Protein AF-A0A965N6W8-F1 (afdb_monomer)

pLDDT: mean 79.01, std 17.18, range [39.09, 94.44]

Radius of gyration: 19.44 Å; Cα contacts (8 Å, |Δi|>4): 168; chains: 1; bounding box: 30×38×73 Å

Solvent-accessible surface area (backbone atoms only — not comparable to full-atom values): 6098 Å² total; per-residue (Å²): 141,76,94,70,72,42,75,52,69,32,29,27,39,71,94,37,75,43,73,44,95,82,74,38,36,39,34,33,33,37,28,69,92,82,53,77,41,48,35,39,37,65,53,87,77,55,91,76,60,47,66,74,30,42,35,36,34,32,24,45,77,44,97,86,65,43,30,44,28,75,43,75,46,56,56,68,94,88,75,93,70,70,81,86,74,83,77,87,80,91,78,91,72,88,77,90,131

Secondary structure (DSSP, 8-state):
-----EEEEEEEPTT--EE-TTSSEEEEEEE-SS-EEEEEEES---TT--TTSEEEEEEEE-TTS-EEEEEEEEE-SS----GGGS-----------

Structure (mmCIF, N/CA/C/O backbone):
data_AF-A0A965N6W8-F1
#
_entry.id   AF-A0A965N6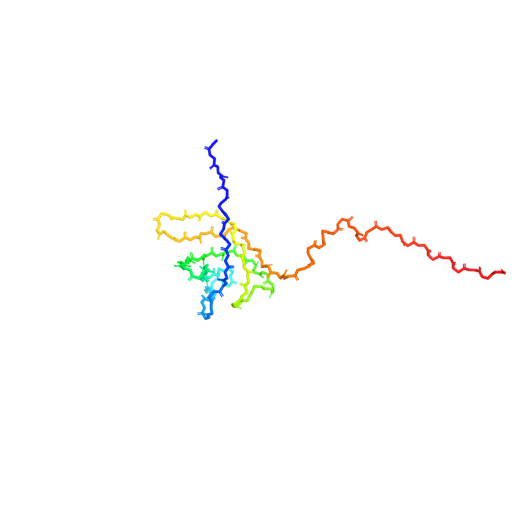W8-F1
#
loop_
_atom_site.group_PDB
_atom_site.id
_atom_site.type_symbol
_atom_site.label_atom_id
_atom_site.label_alt_id
_atom_site.label_comp_id
_atom_site.label_asym_id
_atom_site.label_entity_id
_atom_site.labe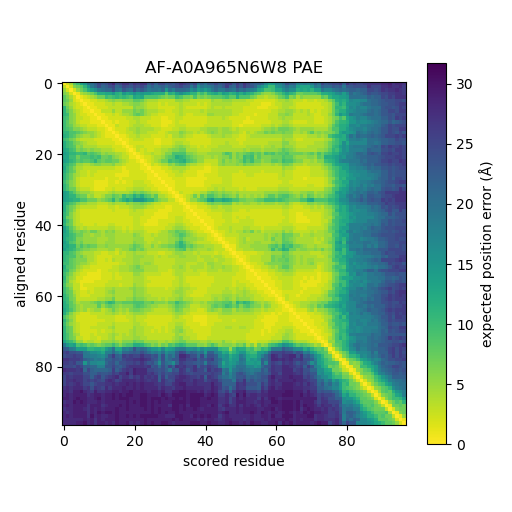l_seq_id
_atom_site.pdbx_PDB_ins_code
_atom_site.Cartn_x
_atom_site.Cartn_y
_atom_site.Cartn_z
_atom_site.occupancy
_atom_site.B_iso_or_equiv
_atom_site.auth_seq_id
_atom_site.auth_comp_id
_atom_site.auth_asym_id
_atom_site.auth_atom_id
_atom_site.pdbx_PDB_model_num
ATOM 1 N N . PRO A 1 1 ? 9.137 -21.569 -13.430 1.00 39.09 1 PRO A N 1
ATOM 2 C CA . PRO A 1 1 ? 9.718 -20.211 -13.580 1.00 39.09 1 PRO A CA 1
ATOM 3 C C . PRO A 1 1 ? 8.651 -19.194 -14.024 1.00 39.09 1 PRO A C 1
ATOM 5 O O . PRO A 1 1 ? 8.114 -19.338 -15.106 1.00 39.09 1 PRO A O 1
ATOM 8 N N . GLY A 1 2 ? 8.232 -18.188 -13.266 1.00 48.75 2 GLY A N 1
ATOM 9 C CA . GLY A 1 2 ? 8.512 -17.789 -11.897 1.00 48.75 2 GLY A CA 1
ATOM 10 C C . GLY A 1 2 ? 7.417 -16.790 -11.525 1.00 48.75 2 GLY A C 1
ATOM 11 O O . GLY A 1 2 ? 7.501 -15.628 -11.897 1.00 48.75 2 GLY A O 1
ATOM 12 N N . ASP A 1 3 ? 6.380 -17.252 -10.829 1.00 58.66 3 ASP A N 1
ATOM 13 C CA . ASP A 1 3 ? 5.375 -16.376 -10.220 1.00 58.66 3 ASP A CA 1
ATOM 14 C C . ASP A 1 3 ? 5.966 -15.849 -8.910 1.00 58.66 3 ASP A C 1
ATOM 16 O O . ASP A 1 3 ? 5.643 -16.292 -7.812 1.00 58.66 3 ASP A O 1
ATOM 20 N N . ARG A 1 4 ? 7.006 -15.022 -9.029 1.00 69.69 4 ARG A N 1
ATOM 21 C CA . ARG A 1 4 ? 7.694 -14.489 -7.861 1.00 69.69 4 ARG A CA 1
ATOM 22 C C . ARG A 1 4 ? 6.977 -13.206 -7.483 1.00 69.69 4 ARG A C 1
ATOM 24 O O . ARG A 1 4 ? 7.072 -12.219 -8.207 1.00 69.69 4 ARG A O 1
ATOM 31 N N . ALA A 1 5 ? 6.235 -13.249 -6.379 1.00 79.25 5 ALA A N 1
ATOM 32 C CA . ALA A 1 5 ? 5.631 -12.060 -5.800 1.00 79.25 5 ALA A CA 1
ATOM 33 C C . ALA A 1 5 ? 6.712 -10.983 -5.623 1.00 79.25 5 ALA A C 1
ATOM 35 O O . ALA A 1 5 ? 7.783 -11.230 -5.057 1.00 79.25 5 ALA A O 1
ATOM 36 N N . VAL A 1 6 ? 6.444 -9.805 -6.171 1.00 89.38 6 VAL A N 1
ATOM 37 C CA . VAL A 1 6 ? 7.288 -8.626 -6.022 1.00 89.38 6 VAL A CA 1
ATOM 38 C C . VAL A 1 6 ? 6.949 -7.991 -4.683 1.00 89.38 6 VAL A C 1
ATOM 40 O O . VAL A 1 6 ? 5.788 -7.936 -4.288 1.00 89.38 6 VAL A O 1
ATOM 43 N N . ARG A 1 7 ? 7.969 -7.515 -3.974 1.00 90.06 7 ARG A N 1
ATOM 44 C CA . ARG A 1 7 ? 7.803 -6.771 -2.726 1.00 90.06 7 ARG A CA 1
ATOM 45 C C . ARG A 1 7 ? 8.150 -5.315 -2.979 1.00 90.06 7 ARG A C 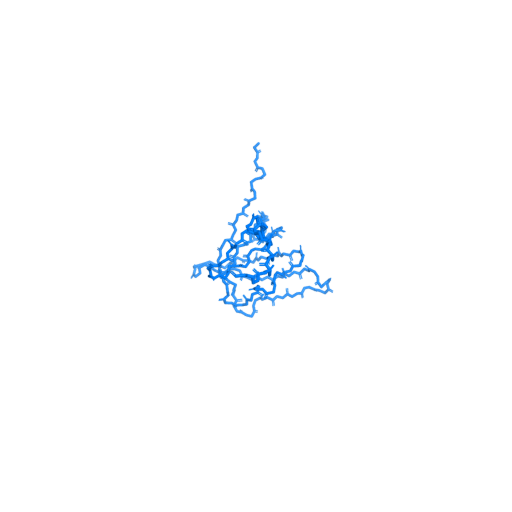1
ATOM 47 O O . ARG A 1 7 ? 9.269 -5.022 -3.392 1.00 90.06 7 ARG A O 1
ATOM 54 N N . LEU A 1 8 ? 7.201 -4.428 -2.724 1.00 90.19 8 LEU A N 1
ATOM 55 C CA . LEU A 1 8 ? 7.363 -2.985 -2.779 1.00 90.19 8 LEU A CA 1
ATOM 56 C C . LEU A 1 8 ? 7.409 -2.454 -1.345 1.00 90.19 8 LEU A C 1
ATOM 58 O O . LEU A 1 8 ? 6.408 -2.484 -0.634 1.00 90.19 8 LEU A O 1
ATOM 62 N N . GLY A 1 9 ? 8.584 -2.011 -0.910 1.00 90.00 9 GLY A N 1
ATOM 63 C CA . GLY A 1 9 ? 8.768 -1.349 0.379 1.00 90.00 9 GLY A CA 1
ATOM 64 C C . GLY A 1 9 ? 8.918 0.156 0.199 1.00 90.00 9 GLY A C 1
ATOM 65 O O . GLY A 1 9 ? 9.517 0.589 -0.779 1.00 90.00 9 GLY A O 1
ATOM 66 N N . GLY A 1 10 ? 8.397 0.930 1.147 1.00 90.75 10 GLY A N 1
ATOM 67 C CA . GLY A 1 10 ? 8.577 2.379 1.186 1.00 90.75 10 GLY A CA 1
ATOM 68 C C . GLY A 1 10 ? 7.745 3.023 2.287 1.00 90.75 10 GLY A C 1
ATOM 69 O O . GLY A 1 10 ? 7.330 2.360 3.241 1.00 90.75 10 GLY A O 1
ATOM 70 N N . MET A 1 11 ? 7.492 4.317 2.150 1.00 90.88 11 MET A N 1
ATOM 71 C CA . MET A 1 11 ? 6.663 5.103 3.053 1.00 90.88 11 MET A CA 1
ATOM 72 C C . MET A 1 11 ? 5.337 5.450 2.385 1.00 90.88 11 MET A C 1
ATOM 74 O O . MET A 1 11 ? 5.293 5.763 1.199 1.00 90.88 11 MET A O 1
ATOM 78 N N . VAL A 1 12 ? 4.238 5.401 3.133 1.00 91.94 12 VAL A N 1
ATOM 79 C CA . VAL A 1 12 ? 2.940 5.840 2.611 1.00 91.94 1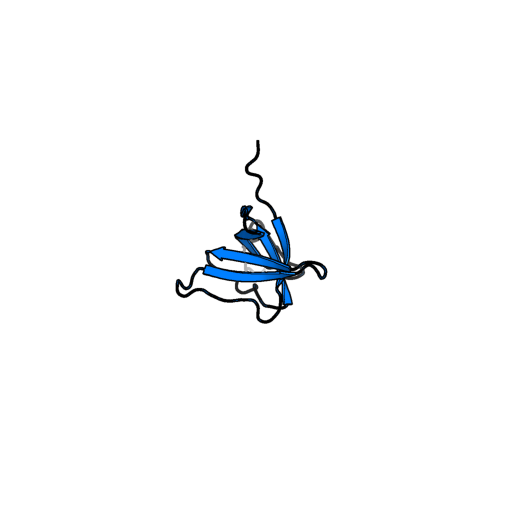2 VAL A CA 1
ATOM 80 C C . VAL A 1 12 ? 2.922 7.361 2.534 1.00 91.94 12 VAL A C 1
ATOM 82 O O . VAL A 1 12 ? 3.050 8.036 3.560 1.00 91.94 12 VAL A O 1
ATOM 85 N N . LYS A 1 13 ? 2.713 7.902 1.335 1.00 93.25 13 LYS A N 1
ATOM 86 C CA . LYS A 1 13 ? 2.613 9.346 1.126 1.00 93.25 13 LYS A CA 1
ATOM 87 C C . LYS A 1 13 ? 1.411 9.929 1.870 1.00 93.25 13 LYS A C 1
ATOM 89 O O . LYS A 1 13 ? 0.331 9.333 1.920 1.00 93.25 13 LYS A O 1
ATOM 94 N N . GLU A 1 14 ? 1.583 11.122 2.432 1.00 90.56 14 GLU A N 1
ATOM 95 C CA . GLU A 1 14 ? 0.480 11.841 3.069 1.00 90.56 14 GLU A CA 1
ATOM 96 C C . GLU A 1 14 ? -0.632 12.199 2.073 1.00 90.56 14 GLU A C 1
ATOM 98 O O . GLU A 1 14 ? -0.395 12.441 0.888 1.00 90.56 14 GLU A O 1
ATOM 103 N N . LYS A 1 15 ? -1.871 12.196 2.555 1.00 90.81 15 LYS A N 1
ATOM 104 C CA . LYS A 1 15 ? -3.123 12.448 1.832 1.00 90.81 15 LYS A CA 1
ATOM 105 C C . LYS A 1 15 ? -3.314 11.592 0.582 1.00 90.81 15 LYS A C 1
ATOM 107 O O . LYS A 1 15 ? -4.040 11.978 -0.331 1.00 90.81 15 LYS A O 1
ATOM 112 N N . SER A 1 16 ? -2.658 10.433 0.530 1.00 91.94 16 SER A N 1
ATOM 113 C CA . SER A 1 16 ? -2.684 9.553 -0.643 1.00 91.94 16 SER A CA 1
ATOM 114 C C . SER A 1 16 ? -3.597 8.343 -0.478 1.00 91.94 16 SER A C 1
ATOM 116 O O . SER A 1 16 ? -3.982 7.750 -1.484 1.00 91.94 16 SER A O 1
ATOM 118 N N . ILE A 1 17 ? -3.963 7.988 0.759 1.00 91.94 17 ILE A N 1
ATOM 119 C CA . ILE A 1 17 ? -4.864 6.868 1.053 1.00 91.94 17 ILE A CA 1
ATOM 120 C C . ILE A 1 17 ? -6.292 7.243 0.643 1.00 91.94 17 ILE A C 1
ATOM 122 O O . ILE A 1 17 ? -6.860 8.216 1.134 1.00 91.94 17 ILE A O 1
ATOM 126 N N . ARG A 1 18 ? -6.883 6.448 -0.247 1.00 91.88 18 ARG A N 1
ATOM 127 C CA . ARG A 1 18 ? -8.268 6.555 -0.708 1.00 91.88 18 ARG A CA 1
ATOM 128 C C . ARG A 1 18 ? -8.914 5.181 -0.691 1.00 91.88 18 ARG A C 1
ATOM 130 O O . ARG A 1 18 ? -8.383 4.245 -1.277 1.00 91.88 18 ARG A O 1
ATOM 137 N N . GLN A 1 19 ? -10.057 5.068 -0.035 1.00 90.62 19 GLN A N 1
ATOM 138 C CA . GLN A 1 19 ? -10.869 3.856 -0.062 1.00 90.62 19 GLN A CA 1
ATOM 139 C C . GLN A 1 19 ? -11.893 3.972 -1.190 1.00 90.62 19 GLN A C 1
ATOM 141 O O . GLN A 1 19 ? -12.474 5.039 -1.391 1.00 90.62 19 GLN A O 1
ATOM 146 N N . ASP A 1 20 ? -12.071 2.895 -1.944 1.00 91.62 20 ASP A N 1
ATOM 147 C CA . ASP A 1 20 ? -13.077 2.817 -2.998 1.00 91.62 20 ASP A CA 1
ATOM 148 C C . ASP A 1 20 ? -14.482 2.604 -2.404 1.00 91.62 20 ASP A C 1
ATOM 150 O O . ASP A 1 20 ? -14.630 2.239 -1.234 1.00 91.62 20 ASP A O 1
ATOM 154 N N . ALA A 1 21 ? -15.527 2.794 -3.213 1.00 89.81 21 ALA A N 1
ATOM 155 C CA . ALA A 1 21 ? -16.920 2.672 -2.776 1.00 89.81 21 ALA A CA 1
ATOM 156 C C . ALA A 1 21 ? -17.289 1.245 -2.321 1.00 89.81 21 ALA A C 1
ATOM 158 O O . ALA A 1 21 ? -18.247 1.068 -1.572 1.00 89.81 21 ALA A O 1
ATOM 159 N N . ASP A 1 22 ? -16.510 0.243 -2.739 1.00 87.06 22 ASP A N 1
ATOM 160 C CA . ASP A 1 22 ? -16.645 -1.163 -2.330 1.00 87.06 22 ASP A CA 1
ATOM 161 C C . ASP A 1 22 ? -16.251 -1.403 -0.854 1.00 87.06 22 ASP A C 1
ATOM 163 O O . ASP A 1 22 ? -16.500 -2.471 -0.302 1.00 87.06 22 ASP A O 1
ATOM 167 N N . GLY A 1 23 ? -15.594 -0.438 -0.196 1.00 83.94 23 GLY A N 1
ATOM 168 C CA . GLY A 1 23 ? -15.218 -0.504 1.224 1.00 83.94 23 GLY A CA 1
ATOM 169 C C . GLY A 1 23 ? -14.061 -1.455 1.565 1.00 83.94 23 GLY A C 1
ATOM 170 O O . GLY A 1 23 ? -13.535 -1.400 2.674 1.00 83.94 23 GLY A O 1
ATOM 171 N N . VAL A 1 24 ? -13.625 -2.298 0.624 1.00 87.06 24 VAL A N 1
ATOM 172 C CA . VAL A 1 24 ? -12.493 -3.235 0.793 1.00 87.06 24 VAL A CA 1
ATOM 173 C C . VAL A 1 24 ? -11.305 -2.935 -0.118 1.00 87.06 24 VAL A C 1
ATOM 175 O O . VAL A 1 24 ? -10.240 -3.525 0.044 1.00 87.06 24 VAL A O 1
ATOM 178 N N . THR A 1 25 ? -11.467 -2.042 -1.093 1.00 91.19 25 THR A N 1
ATOM 179 C CA . THR A 1 25 ? -10.384 -1.656 -2.004 1.00 91.19 25 THR A CA 1
ATOM 180 C C . THR A 1 25 ? -9.781 -0.338 -1.537 1.00 91.19 25 THR A C 1
ATOM 182 O O . THR A 1 25 ? -10.500 0.629 -1.292 1.00 91.19 25 THR A O 1
ATOM 185 N N . VAL A 1 26 ? -8.459 -0.299 -1.393 1.00 92.44 26 VAL A N 1
ATOM 186 C CA . VAL A 1 26 ? -7.704 0.861 -0.920 1.00 92.44 26 VAL A CA 1
ATOM 187 C C . VAL A 1 26 ? -6.607 1.194 -1.921 1.00 92.44 26 VAL A C 1
ATOM 189 O O . VAL A 1 26 ? -5.792 0.350 -2.295 1.00 92.44 26 VAL A O 1
ATOM 192 N N . HIS A 1 27 ? -6.567 2.453 -2.324 1.00 93.62 27 HIS A N 1
ATOM 193 C CA . HIS A 1 27 ? -5.561 3.032 -3.196 1.00 93.62 27 HIS A CA 1
ATOM 194 C C . HIS A 1 27 ? -4.671 3.955 -2.376 1.00 93.62 27 HIS A C 1
ATOM 196 O O . HIS A 1 27 ? -5.163 4.796 -1.631 1.00 93.62 27 HIS A O 1
ATOM 202 N N . PHE A 1 28 ? -3.362 3.820 -2.510 1.00 94.44 28 PHE A N 1
ATOM 203 C CA . PHE A 1 28 ? -2.401 4.679 -1.829 1.00 94.44 28 PHE A CA 1
ATOM 204 C C . PHE A 1 28 ? -1.127 4.798 -2.654 1.00 94.44 28 PHE A C 1
ATOM 206 O O . PHE A 1 28 ? -0.918 4.057 -3.610 1.00 94.44 28 PHE A O 1
ATOM 213 N N . ILE A 1 29 ? -0.282 5.763 -2.311 1.00 94.44 29 ILE A N 1
ATOM 214 C CA . ILE A 1 29 ? 1.001 5.968 -2.981 1.00 94.44 29 ILE A CA 1
ATOM 215 C C . ILE A 1 29 ? 2.098 5.601 -1.993 1.00 94.44 29 ILE A C 1
ATOM 217 O O . ILE A 1 29 ? 2.086 6.062 -0.850 1.00 94.44 29 ILE A O 1
ATOM 221 N N . VAL A 1 30 ? 3.020 4.754 -2.442 1.00 93.38 30 VAL A N 1
ATOM 222 C CA . VAL A 1 30 ? 4.238 4.419 -1.708 1.00 93.38 30 VAL A CA 1
ATOM 223 C C . VAL A 1 30 ? 5.388 5.201 -2.317 1.00 93.38 30 VAL A C 1
ATOM 225 O O . VAL A 1 30 ? 5.624 5.123 -3.521 1.00 93.38 30 VAL A O 1
ATOM 228 N N . GLU A 1 31 ? 6.097 5.952 -1.486 1.00 91.75 31 GLU A N 1
ATOM 229 C CA . GLU A 1 31 ? 7.277 6.719 -1.863 1.00 91.75 31 GLU A CA 1
ATOM 230 C C . GLU A 1 31 ? 8.540 6.191 -1.167 1.00 91.75 31 GLU A C 1
ATOM 232 O O . GLU A 1 31 ? 8.517 5.819 0.004 1.00 91.75 31 GLU A O 1
ATOM 237 N N . ASP A 1 32 ? 9.658 6.169 -1.893 1.00 86.00 32 ASP A N 1
ATOM 238 C CA . ASP A 1 32 ? 11.003 5.845 -1.371 1.00 86.00 32 ASP A CA 1
ATOM 239 C C . ASP A 1 32 ? 11.903 7.103 -1.344 1.00 86.00 32 ASP A C 1
ATOM 241 O O . ASP A 1 32 ? 13.125 7.051 -1.454 1.00 86.00 32 ASP A O 1
ATOM 245 N N . GLY A 1 33 ? 11.292 8.294 -1.316 1.00 80.38 33 GLY A N 1
ATOM 246 C CA . GLY A 1 33 ? 11.974 9.594 -1.381 1.00 80.38 33 GLY A CA 1
ATOM 247 C C . GLY A 1 33 ? 12.525 9.988 -2.762 1.00 80.38 33 GLY A C 1
ATOM 248 O O . GLY A 1 33 ? 12.808 11.161 -2.989 1.00 80.38 33 GLY A O 1
ATOM 249 N N . LYS A 1 34 ? 12.662 9.045 -3.705 1.00 81.50 34 LYS A N 1
ATOM 250 C CA . LYS A 1 34 ? 13.074 9.312 -5.103 1.00 81.50 34 LYS A CA 1
ATOM 251 C C . LYS A 1 34 ? 12.012 8.983 -6.146 1.00 81.50 34 LYS A C 1
ATOM 253 O O . LYS A 1 34 ? 12.042 9.538 -7.240 1.00 81.50 34 LYS A O 1
ATOM 258 N N . ALA A 1 35 ? 11.119 8.053 -5.831 1.00 87.75 35 ALA A N 1
ATOM 259 C CA . ALA A 1 35 ? 10.086 7.571 -6.733 1.00 87.75 35 ALA A CA 1
ATOM 260 C C . ALA A 1 35 ? 8.780 7.379 -5.968 1.00 87.75 35 ALA A C 1
ATOM 262 O O . ALA A 1 35 ? 8.795 7.041 -4.783 1.00 87.75 35 ALA A O 1
ATOM 263 N N . GLU A 1 36 ? 7.673 7.571 -6.677 1.00 92.19 36 GLU A N 1
ATOM 264 C CA . GLU A 1 36 ? 6.314 7.407 -6.176 1.00 92.19 36 GLU A CA 1
ATOM 265 C C . GLU A 1 36 ? 5.631 6.309 -6.986 1.00 92.19 36 GLU A C 1
ATOM 267 O O . GLU A 1 36 ? 5.572 6.378 -8.215 1.00 92.19 36 GLU A O 1
ATOM 272 N N . VAL A 1 37 ? 5.123 5.287 -6.303 1.00 92.56 37 VAL A N 1
ATOM 273 C CA . VAL A 1 37 ? 4.471 4.142 -6.937 1.00 92.56 37 VAL A CA 1
ATOM 274 C C . VAL A 1 37 ? 3.019 4.070 -6.469 1.00 92.56 37 VAL A C 1
ATOM 276 O O . VAL A 1 37 ? 2.774 3.948 -5.264 1.00 92.56 37 VAL A O 1
ATOM 279 N N . PRO A 1 38 ? 2.038 4.133 -7.387 1.00 94.00 38 PRO A N 1
ATOM 280 C CA . PRO A 1 38 ? 0.644 3.927 -7.035 1.00 94.00 38 PRO A CA 1
ATOM 281 C C . PRO A 1 38 ? 0.405 2.447 -6.721 1.00 94.00 38 PRO A C 1
ATOM 283 O O . PRO A 1 38 ? 0.698 1.560 -7.528 1.00 94.00 38 PRO A O 1
ATOM 286 N N . VAL A 1 39 ? -0.152 2.190 -5.543 1.00 94.19 39 VAL A N 1
ATOM 287 C CA . VAL A 1 39 ? -0.474 0.860 -5.033 1.00 94.19 39 VAL A CA 1
ATOM 288 C C . VAL A 1 39 ? -1.979 0.728 -4.861 1.00 94.19 39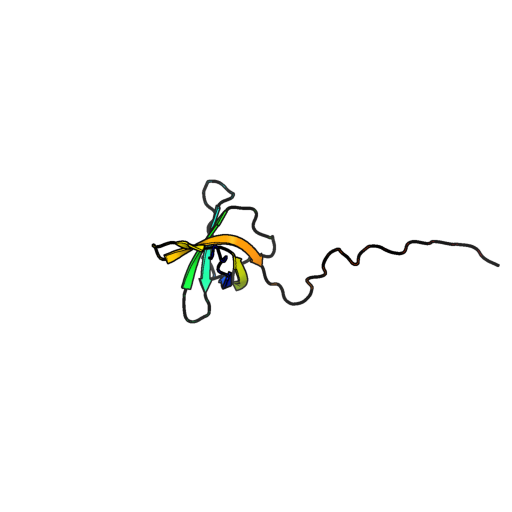 VAL A C 1
ATOM 290 O O . VAL A 1 39 ? -2.645 1.619 -4.337 1.00 94.19 39 VAL A O 1
ATOM 293 N N . THR A 1 40 ? -2.519 -0.404 -5.297 1.00 94.19 40 THR A N 1
ATOM 294 C CA . THR A 1 40 ? -3.894 -0.817 -5.013 1.00 94.19 40 THR A CA 1
ATOM 295 C C . THR A 1 40 ? -3.865 -2.103 -4.214 1.00 94.19 40 THR A C 1
ATOM 297 O O . THR A 1 40 ? -3.233 -3.073 -4.624 1.00 94.19 40 THR A O 1
ATOM 300 N N . PHE A 1 41 ? -4.559 -2.108 -3.085 1.00 93.25 41 PHE A N 1
ATOM 301 C CA . PHE A 1 41 ? -4.726 -3.262 -2.218 1.00 93.25 41 PHE A CA 1
ATOM 302 C C . PHE A 1 41 ? -6.214 -3.557 -2.066 1.00 93.25 41 PHE A C 1
ATOM 304 O O . PHE A 1 41 ? -7.006 -2.640 -1.850 1.00 93.25 41 PHE A O 1
ATOM 311 N N . LYS A 1 42 ? -6.598 -4.828 -2.167 1.00 91.94 42 LYS A N 1
ATOM 312 C CA . LYS A 1 42 ? -7.971 -5.266 -1.915 1.00 91.94 42 LYS A CA 1
ATOM 313 C C . LYS A 1 42 ? -7.983 -6.204 -0.719 1.00 91.94 42 LYS A C 1
ATOM 315 O O . LYS A 1 42 ? -7.500 -7.326 -0.813 1.00 91.94 42 LYS A O 1
ATOM 320 N N . GLY A 1 43 ? -8.564 -5.758 0.385 1.00 87.50 43 GLY A N 1
ATOM 321 C CA . GLY A 1 43 ? -8.667 -6.542 1.603 1.00 87.50 43 GLY A CA 1
ATOM 322 C C . GLY A 1 43 ? -8.749 -5.680 2.852 1.00 87.50 43 GLY A C 1
ATOM 323 O O . GLY A 1 43 ? -8.976 -4.472 2.809 1.00 87.50 43 GLY A O 1
ATOM 324 N N . ILE A 1 44 ? -8.548 -6.331 3.991 1.00 84.38 44 ILE A N 1
ATOM 325 C CA . ILE A 1 44 ? -8.541 -5.670 5.292 1.00 84.38 44 ILE A CA 1
ATOM 326 C C . ILE A 1 44 ? -7.151 -5.076 5.504 1.00 84.38 44 ILE A C 1
ATOM 328 O O . ILE A 1 44 ? -6.169 -5.808 5.628 1.00 84.38 44 ILE A O 1
ATOM 332 N N . VAL A 1 45 ? -7.062 -3.748 5.525 1.00 84.00 45 VAL A N 1
ATOM 333 C CA . VAL A 1 45 ? -5.820 -3.065 5.897 1.00 84.00 45 VAL A CA 1
ATOM 334 C C . VAL A 1 45 ? -5.592 -3.201 7.407 1.00 84.00 45 VAL A C 1
ATOM 336 O O . VAL A 1 45 ? -6.548 -3.098 8.179 1.00 84.00 45 VAL A O 1
ATOM 339 N N . PRO A 1 46 ? -4.354 -3.446 7.862 1.00 81.06 46 PRO A N 1
ATOM 340 C CA . PRO A 1 46 ? -4.057 -3.472 9.287 1.00 81.06 46 PRO A CA 1
ATOM 341 C C . PRO A 1 46 ? -4.279 -2.084 9.898 1.00 81.06 46 PRO A C 1
ATOM 343 O O . PRO A 1 46 ? -4.007 -1.075 9.257 1.00 81.06 46 PRO A O 1
ATOM 346 N N . ASP A 1 47 ? -4.694 -2.021 11.163 1.00 80.50 47 ASP A N 1
ATOM 347 C CA . ASP A 1 47 ? -4.941 -0.754 11.883 1.00 80.50 47 ASP A CA 1
ATOM 348 C C . ASP A 1 47 ? -3.693 0.158 11.949 1.00 80.50 47 ASP A C 1
ATOM 350 O O . ASP A 1 47 ? -3.762 1.386 12.001 1.00 80.50 47 ASP A O 1
ATOM 354 N N . LEU A 1 48 ? -2.516 -0.468 11.874 1.00 78.25 48 LEU A N 1
ATOM 355 C CA . LEU A 1 48 ? -1.205 0.179 11.825 1.00 78.25 48 LEU A CA 1
ATOM 356 C C .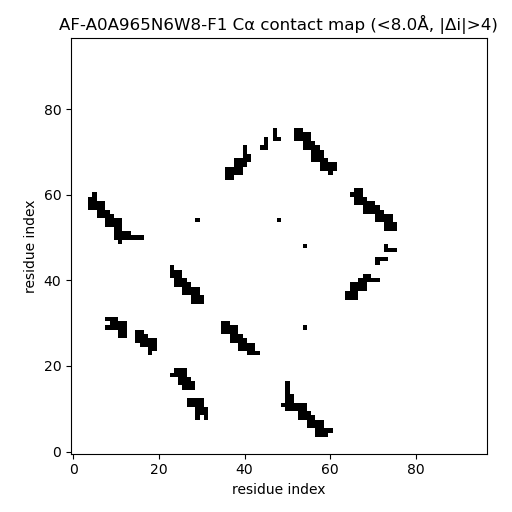 LEU A 1 48 ? -0.900 0.852 10.475 1.00 78.25 48 LEU A C 1
ATOM 358 O O . LEU A 1 48 ? 0.068 1.604 10.382 1.00 78.25 48 LEU A O 1
ATOM 362 N N . PHE A 1 49 ? -1.682 0.590 9.425 1.00 86.38 49 PHE A N 1
ATOM 363 C CA . PHE A 1 49 ? -1.509 1.232 8.128 1.00 86.38 49 PHE A CA 1
ATOM 364 C C . PHE A 1 49 ? -1.996 2.681 8.187 1.00 86.38 49 PHE A C 1
ATOM 366 O O . PHE A 1 49 ? -3.195 2.959 8.224 1.00 86.38 49 PHE A O 1
ATOM 373 N N . LYS A 1 50 ? -1.040 3.611 8.201 1.00 86.94 50 LYS A N 1
ATOM 374 C CA . LYS A 1 50 ? -1.287 5.050 8.294 1.00 86.94 50 LYS A CA 1
ATOM 375 C C . LYS A 1 50 ? -0.385 5.814 7.338 1.00 86.94 50 LYS A C 1
ATOM 377 O O . LYS A 1 50 ? 0.647 5.327 6.878 1.00 86.94 50 LYS A O 1
ATOM 382 N N . GLU A 1 51 ? -0.782 7.044 7.059 1.00 89.06 51 GLU A N 1
ATOM 383 C CA . GLU A 1 51 ? 0.027 8.006 6.318 1.00 89.06 51 GLU A CA 1
ATOM 384 C C . GLU A 1 51 ? 1.367 8.232 7.035 1.00 89.06 51 GLU A C 1
ATOM 386 O O . GLU A 1 51 ? 1.448 8.122 8.261 1.00 89.06 51 GLU A O 1
ATOM 391 N N . LYS A 1 52 ? 2.428 8.537 6.278 1.00 87.69 52 LYS A N 1
ATOM 392 C CA . LYS A 1 52 ? 3.793 8.752 6.797 1.00 87.69 52 LYS A CA 1
ATOM 393 C C . LYS A 1 52 ? 4.378 7.563 7.569 1.00 87.69 52 LYS A C 1
ATOM 395 O O . LYS A 1 52 ? 5.333 7.729 8.322 1.00 87.69 52 LYS A O 1
ATOM 400 N N . SER A 1 53 ? 3.817 6.369 7.390 1.00 86.56 53 SER A N 1
ATOM 401 C CA . SER A 1 53 ? 4.299 5.142 8.029 1.00 86.56 53 SER A CA 1
ATOM 402 C C . SER A 1 53 ? 4.965 4.223 7.011 1.00 86.56 53 SER A C 1
ATOM 404 O O . SER A 1 53 ? 4.634 4.236 5.822 1.00 86.56 53 SER A O 1
ATOM 406 N N . GLY A 1 54 ? 5.929 3.429 7.479 1.00 88.19 54 GLY A N 1
ATOM 407 C CA . GLY A 1 54 ? 6.607 2.435 6.656 1.00 88.19 54 GLY A CA 1
ATOM 408 C C . GLY A 1 54 ? 5.675 1.278 6.302 1.00 88.19 54 GLY A C 1
ATOM 409 O O . GLY A 1 54 ? 4.987 0.728 7.162 1.00 88.19 54 GLY A O 1
ATOM 410 N N . VAL A 1 55 ? 5.672 0.872 5.038 1.00 90.00 55 VAL A N 1
ATOM 411 C CA . VAL A 1 55 ? 4.828 -0.217 4.545 1.00 90.00 55 VAL A CA 1
ATOM 412 C C . VAL A 1 55 ? 5.601 -1.117 3.591 1.00 90.00 55 VAL A C 1
ATOM 414 O O . VAL A 1 55 ? 6.514 -0.682 2.886 1.00 90.00 55 VAL A O 1
ATOM 417 N N . VAL A 1 56 ? 5.237 -2.395 3.577 1.00 90.25 56 VAL A N 1
ATOM 418 C CA . VAL A 1 56 ? 5.667 -3.362 2.571 1.00 90.25 56 VAL A CA 1
ATOM 419 C C . VAL A 1 56 ? 4.430 -3.984 1.949 1.00 90.25 56 VAL A C 1
ATOM 421 O O . VAL A 1 56 ? 3.664 -4.669 2.620 1.00 90.25 56 VAL A O 1
ATOM 424 N N . ALA A 1 57 ? 4.249 -3.745 0.660 1.00 91.38 57 ALA A N 1
ATOM 425 C CA . ALA A 1 57 ? 3.218 -4.363 -0.149 1.00 91.38 57 ALA A CA 1
ATOM 426 C C . ALA A 1 57 ? 3.822 -5.537 -0.931 1.00 91.38 57 ALA A C 1
ATOM 428 O O . ALA A 1 57 ? 4.839 -5.382 -1.607 1.00 91.38 57 ALA A O 1
ATOM 429 N N . GLU A 1 58 ? 3.213 -6.714 -0.858 1.00 91.88 58 GLU A N 1
ATOM 430 C CA . GLU A 1 58 ? 3.596 -7.874 -1.666 1.00 91.88 58 GLU A CA 1
ATOM 431 C C . GLU A 1 58 ? 2.547 -8.097 -2.748 1.00 91.88 58 GLU A C 1
ATOM 433 O O . GLU A 1 58 ? 1.350 -8.092 -2.469 1.00 91.88 58 GLU A O 1
ATOM 438 N N . GLY A 1 59 ? 2.980 -8.277 -3.990 1.00 92.31 59 GLY A N 1
ATOM 439 C CA . GLY A 1 59 ? 2.061 -8.340 -5.113 1.00 92.31 59 GLY A CA 1
ATOM 440 C C . GLY A 1 59 ? 2.765 -8.368 -6.459 1.00 92.31 59 GLY A C 1
ATOM 441 O O . GLY A 1 59 ? 3.818 -8.989 -6.615 1.00 92.31 59 GLY A O 1
ATOM 442 N N . LYS A 1 60 ? 2.159 -7.729 -7.459 1.00 92.12 60 LYS A N 1
ATOM 443 C CA . LYS A 1 60 ? 2.642 -7.740 -8.845 1.00 92.12 60 LYS A CA 1
ATOM 444 C C . LYS A 1 60 ? 2.501 -6.356 -9.472 1.00 92.12 60 LYS A C 1
ATOM 446 O O . LYS A 1 60 ? 1.506 -5.665 -9.264 1.00 92.12 60 LYS A O 1
ATOM 451 N N . PHE A 1 61 ? 3.488 -5.974 -10.280 1.00 90.06 61 PHE A N 1
ATOM 452 C CA . PHE A 1 61 ? 3.375 -4.801 -11.145 1.00 90.06 61 PHE A CA 1
ATOM 453 C C . PHE A 1 61 ? 2.506 -5.130 -12.357 1.00 90.06 61 PHE A C 1
ATOM 455 O O . PHE A 1 61 ? 2.720 -6.136 -13.034 1.00 90.06 61 PHE A O 1
ATOM 462 N N . GLN A 1 62 ? 1.541 -4.267 -12.640 1.00 88.75 62 GLN A N 1
ATOM 463 C CA . GLN A 1 62 ? 0.771 -4.295 -13.872 1.00 88.75 62 GLN A CA 1
ATOM 464 C C . GLN A 1 62 ? 1.499 -3.537 -14.989 1.00 88.75 62 GLN A C 1
ATOM 466 O O . GLN A 1 62 ? 2.335 -2.665 -14.746 1.00 88.75 62 GLN A O 1
ATOM 471 N N . ALA A 1 63 ? 1.147 -3.847 -16.239 1.00 85.56 63 ALA A N 1
ATOM 472 C CA . ALA A 1 63 ? 1.752 -3.241 -17.429 1.00 85.56 63 ALA A CA 1
ATOM 473 C C . ALA A 1 63 ? 1.538 -1.715 -17.537 1.00 85.56 63 ALA A C 1
ATOM 475 O O . ALA A 1 63 ? 2.254 -1.042 -18.269 1.00 85.56 63 ALA A O 1
ATOM 476 N N . ASN A 1 64 ? 0.569 -1.168 -16.801 1.00 85.19 64 ASN A N 1
ATOM 477 C CA . ASN A 1 64 ? 0.260 0.262 -16.709 1.00 85.19 64 ASN A CA 1
ATOM 478 C C . ASN A 1 64 ? 1.069 1.002 -15.620 1.00 85.19 64 ASN A C 1
ATOM 480 O O . ASN A 1 64 ? 0.830 2.186 -15.401 1.00 85.19 64 ASN A O 1
ATOM 484 N N . GLY A 1 65 ? 1.978 0.322 -14.910 1.00 84.69 65 GLY A N 1
ATOM 485 C CA . GLY A 1 65 ? 2.743 0.900 -13.800 1.00 84.69 65 GLY A CA 1
ATOM 486 C C . GLY A 1 65 ? 2.014 0.908 -12.450 1.00 84.69 65 GLY A C 1
ATOM 487 O O . GLY A 1 65 ? 2.574 1.399 -11.472 1.00 84.69 65 GLY A O 1
ATOM 488 N N . LEU A 1 66 ? 0.799 0.348 -12.366 1.00 90.94 66 LEU A N 1
ATOM 489 C CA . LEU A 1 66 ? 0.090 0.157 -11.101 1.00 90.94 66 LEU A CA 1
ATOM 490 C C . LEU A 1 66 ? 0.638 -1.071 -10.371 1.00 90.94 66 LEU A C 1
ATOM 492 O O . LEU A 1 66 ? 0.783 -2.144 -10.958 1.00 90.94 66 LEU A O 1
ATOM 496 N N . PHE A 1 67 ? 0.903 -0.942 -9.076 1.00 93.56 67 PHE A N 1
ATOM 497 C CA . PHE A 1 67 ? 1.243 -2.086 -8.243 1.00 93.56 67 PHE A CA 1
ATOM 498 C C . PHE A 1 67 ? -0.019 -2.651 -7.590 1.00 93.56 67 PHE A C 1
ATOM 500 O O . PHE A 1 67 ? -0.686 -1.963 -6.818 1.00 93.56 67 PHE A O 1
ATOM 507 N N . VAL A 1 68 ? -0.353 -3.905 -7.889 1.0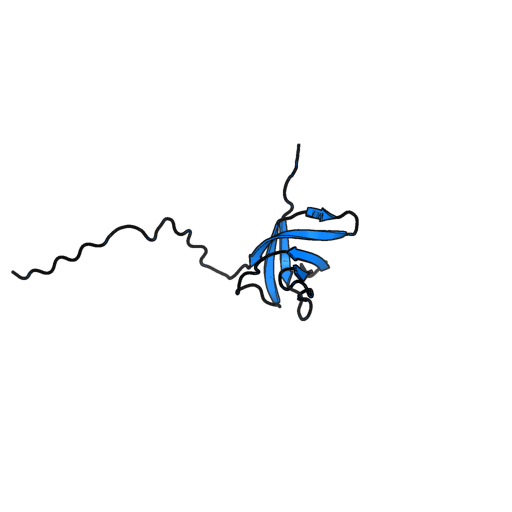0 93.31 68 VAL A N 1
ATOM 508 C CA . VAL A 1 68 ? -1.477 -4.603 -7.256 1.00 93.31 68 VAL A CA 1
ATOM 509 C C . VAL A 1 68 ? -0.925 -5.450 -6.124 1.00 93.31 68 VAL A C 1
ATOM 511 O O . VAL A 1 68 ? -0.232 -6.439 -6.365 1.00 93.31 68 VAL A O 1
ATOM 514 N N . ALA A 1 69 ? -1.209 -5.023 -4.899 1.00 93.00 69 ALA A N 1
ATOM 515 C CA . ALA A 1 69 ? -0.816 -5.691 -3.674 1.00 93.00 69 ALA A CA 1
ATOM 516 C C . ALA A 1 69 ? -1.856 -6.748 -3.289 1.00 93.00 69 ALA A C 1
ATOM 518 O O . ALA A 1 69 ? -3.048 -6.454 -3.199 1.00 93.00 69 ALA A O 1
ATOM 519 N N . ASP A 1 70 ? -1.375 -7.959 -3.035 1.00 90.56 70 ASP A N 1
ATOM 520 C CA . ASP A 1 70 ? -2.149 -9.076 -2.491 1.00 90.56 70 ASP A CA 1
ATOM 521 C C . ASP A 1 70 ? -2.023 -9.129 -0.960 1.00 90.56 70 ASP A C 1
ATOM 523 O O . ASP A 1 70 ? -2.975 -9.453 -0.258 1.00 90.56 70 ASP A O 1
ATOM 527 N N . ASN A 1 71 ? -0.863 -8.717 -0.431 1.00 88.06 71 ASN A N 1
ATOM 528 C CA . ASN A 1 71 ? -0.594 -8.658 1.002 1.00 88.06 71 ASN A CA 1
ATOM 529 C C . ASN A 1 71 ? 0.001 -7.302 1.405 1.00 88.06 71 ASN A C 1
ATOM 531 O O . ASN A 1 71 ? 0.817 -6.729 0.676 1.00 88.06 71 ASN A O 1
ATOM 535 N N . LEU A 1 72 ? -0.381 -6.802 2.582 1.00 88.38 72 LEU A N 1
ATOM 536 C CA . LEU A 1 72 ? 0.073 -5.515 3.105 1.00 88.38 72 LEU A CA 1
ATOM 537 C C . LEU A 1 72 ? 0.612 -5.669 4.526 1.00 88.38 72 LEU A C 1
ATOM 539 O O . LEU A 1 72 ? -0.126 -5.973 5.460 1.00 88.38 72 LEU A O 1
ATOM 543 N N . LEU A 1 73 ? 1.905 -5.408 4.698 1.00 86.69 73 LEU A N 1
ATOM 544 C CA . LEU A 1 73 ? 2.567 -5.397 5.996 1.00 86.69 73 LEU A CA 1
ATOM 545 C C . LEU A 1 73 ? 2.894 -3.955 6.382 1.00 86.69 73 LEU A C 1
ATOM 547 O O . LEU A 1 73 ? 3.790 -3.334 5.810 1.00 86.69 73 LEU A O 1
ATOM 551 N N . ALA A 1 74 ? 2.187 -3.422 7.375 1.00 83.50 74 ALA A N 1
ATOM 552 C CA . ALA A 1 74 ? 2.571 -2.164 8.004 1.00 83.50 74 ALA A CA 1
ATOM 553 C C . ALA A 1 74 ? 3.769 -2.417 8.930 1.00 83.50 74 ALA A C 1
ATOM 555 O O . ALA A 1 74 ? 3.706 -3.265 9.823 1.00 83.50 74 ALA A O 1
ATOM 556 N N . LYS A 1 75 ? 4.875 -1.703 8.705 1.00 74.06 75 LYS A N 1
ATOM 557 C CA . LYS A 1 75 ? 6.037 -1.754 9.590 1.00 74.06 75 LYS A CA 1
ATOM 558 C C . LYS A 1 75 ? 5.819 -0.763 10.727 1.00 74.06 75 LYS A C 1
ATOM 560 O O . LYS A 1 75 ? 5.795 0.442 10.505 1.00 74.06 75 LYS A O 1
ATOM 565 N N . HIS A 1 76 ? 5.701 -1.287 11.939 1.00 64.00 76 HIS A N 1
ATOM 566 C CA . HIS A 1 76 ? 5.980 -0.540 13.157 1.00 64.00 76 HIS A CA 1
ATOM 567 C C . HIS A 1 76 ? 7.335 -1.024 13.668 1.00 64.00 76 HIS A C 1
ATOM 569 O O . HIS A 1 76 ? 7.605 -2.227 13.632 1.00 64.00 76 HIS A O 1
ATOM 575 N N . ASP A 1 77 ? 8.188 -0.115 14.121 1.00 56.12 77 ASP A N 1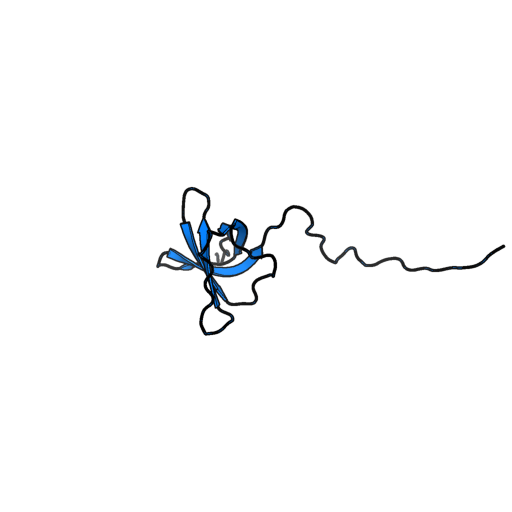
ATOM 576 C CA . ASP A 1 77 ? 9.426 -0.490 14.794 1.00 56.12 77 ASP A CA 1
ATOM 577 C C . ASP A 1 77 ? 9.100 -1.427 15.990 1.00 56.12 77 ASP A C 1
ATOM 579 O O . ASP A 1 77 ? 8.240 -1.128 16.824 1.00 56.12 77 ASP A O 1
ATOM 583 N N . GLU A 1 78 ? 9.756 -2.598 15.980 1.00 48.69 78 GLU A N 1
ATOM 584 C CA . GLU A 1 78 ? 10.297 -3.375 17.115 1.00 48.69 78 GLU A CA 1
ATOM 585 C C . GLU A 1 78 ? 9.624 -4.606 17.771 1.00 48.69 78 GLU A C 1
ATOM 587 O O . GLU A 1 78 ? 10.336 -5.269 18.524 1.00 48.69 78 GLU A O 1
ATOM 592 N N . ARG A 1 79 ? 8.399 -5.085 17.480 1.00 50.44 79 ARG A N 1
ATOM 593 C CA . ARG A 1 79 ? 7.973 -6.429 17.992 1.00 50.44 79 ARG A CA 1
ATOM 594 C C . ARG A 1 79 ? 7.034 -7.223 17.078 1.00 50.44 79 ARG A C 1
ATOM 596 O O . ARG A 1 79 ? 5.855 -7.383 17.374 1.00 50.44 79 ARG A O 1
ATOM 603 N N . TYR A 1 80 ? 7.575 -7.844 16.030 1.00 51.69 80 TYR A N 1
ATOM 604 C CA . TYR A 1 80 ? 6.961 -9.065 15.495 1.00 51.69 80 TYR A CA 1
ATOM 605 C C . TYR A 1 80 ? 7.346 -10.235 16.414 1.00 51.69 80 TYR A C 1
ATOM 607 O O . TYR A 1 80 ? 8.388 -10.861 16.239 1.00 51.69 80 TYR A O 1
ATOM 615 N N . MET A 1 81 ? 6.541 -10.487 17.449 1.00 59.97 81 MET A N 1
ATOM 616 C CA . MET A 1 81 ? 6.597 -11.744 18.197 1.00 59.97 81 MET A CA 1
ATOM 617 C C . MET A 1 81 ? 5.667 -12.738 17.494 1.00 59.97 81 MET A C 1
ATOM 619 O O . MET A 1 81 ? 4.451 -12.541 17.545 1.00 59.97 81 MET A O 1
ATOM 623 N N . PRO A 1 82 ? 6.180 -13.784 16.822 1.00 55.41 82 PRO A N 1
ATOM 624 C CA . PRO A 1 82 ? 5.316 -14.841 16.322 1.00 55.41 82 PRO A CA 1
ATOM 625 C C . PRO A 1 82 ? 4.580 -15.498 17.507 1.00 55.41 82 PRO A C 1
ATOM 627 O O . PRO A 1 82 ? 5.181 -15.695 18.569 1.00 55.41 82 PRO A O 1
ATOM 630 N N . PRO A 1 83 ? 3.294 -15.862 17.354 1.00 51.81 83 PRO A N 1
ATOM 631 C CA . PRO A 1 83 ? 2.471 -16.445 18.421 1.00 51.81 83 PRO A CA 1
ATOM 632 C C . PRO A 1 83 ? 2.935 -17.831 18.916 1.00 51.81 83 PRO A C 1
ATOM 634 O O . PRO A 1 83 ? 2.280 -18.433 19.762 1.00 51.81 83 PRO A O 1
ATOM 637 N N . GLU A 1 84 ? 4.083 -18.336 18.461 1.00 52.06 84 GLU A N 1
ATOM 638 C CA . GLU A 1 84 ? 4.622 -19.644 18.851 1.00 52.06 84 GLU A CA 1
ATOM 639 C C . GLU A 1 84 ? 5.253 -19.678 20.258 1.00 52.06 84 GLU A C 1
ATOM 641 O O . GLU A 1 84 ? 5.637 -20.746 20.728 1.00 52.06 84 GLU A O 1
ATOM 646 N N . LEU A 1 85 ? 5.334 -18.545 20.973 1.00 52.94 85 LEU A N 1
ATOM 647 C CA . LEU A 1 85 ? 5.947 -18.474 22.313 1.00 52.94 85 LEU A CA 1
ATOM 648 C C . LEU A 1 85 ? 4.979 -18.131 23.462 1.00 52.94 85 LEU A C 1
ATOM 650 O O . LEU A 1 85 ? 5.409 -18.043 24.609 1.00 52.94 85 LEU A O 1
ATOM 654 N N . ALA A 1 86 ? 3.672 -18.003 23.210 1.00 49.66 86 ALA A N 1
ATOM 655 C CA . ALA A 1 86 ? 2.679 -17.701 24.255 1.00 49.66 86 ALA A CA 1
ATOM 656 C C . ALA A 1 86 ? 2.145 -18.944 25.006 1.00 49.66 86 ALA A C 1
ATOM 658 O O . ALA A 1 86 ? 1.132 -18.865 25.701 1.00 49.66 86 ALA A O 1
ATOM 659 N N . GLY A 1 87 ? 2.792 -20.106 24.871 1.00 53.69 87 GLY A N 1
ATOM 660 C CA . GLY A 1 87 ? 2.302 -21.362 25.435 1.00 53.69 87 GLY A CA 1
ATOM 661 C C . GLY A 1 87 ? 3.367 -22.145 26.192 1.00 53.69 87 GLY A C 1
ATOM 662 O O . GLY A 1 87 ? 4.152 -22.842 25.554 1.00 53.69 87 GLY A O 1
ATOM 663 N N . LYS A 1 88 ? 3.289 -22.079 27.535 1.00 52.28 88 LYS A N 1
ATOM 664 C CA . LYS A 1 88 ? 3.853 -22.936 28.619 1.00 52.28 88 LYS A CA 1
ATOM 665 C C . LYS A 1 88 ? 4.591 -22.034 29.629 1.00 52.28 88 LYS A C 1
ATOM 667 O O . LYS A 1 88 ? 5.632 -21.496 29.303 1.00 52.28 88 LYS A O 1
ATOM 672 N N . MET A 1 89 ? 4.141 -21.809 30.866 1.00 49.03 89 MET A N 1
ATOM 673 C CA . MET A 1 89 ? 3.491 -22.729 31.800 1.00 49.03 89 MET A CA 1
ATOM 674 C C . MET A 1 89 ? 2.573 -21.974 32.779 1.00 49.03 89 MET A C 1
ATOM 676 O O . MET A 1 89 ? 3.017 -21.089 33.502 1.00 49.03 89 MET A O 1
ATOM 680 N N . HIS A 1 90 ? 1.316 -22.410 32.881 1.00 49.38 90 HIS A N 1
ATOM 681 C CA . HIS A 1 90 ? 0.611 -22.392 34.159 1.00 49.38 90 HIS A CA 1
ATOM 682 C C . HIS A 1 90 ? 1.179 -23.513 35.034 1.00 49.38 90 HIS A C 1
ATOM 684 O O . HIS A 1 90 ? 1.253 -24.652 34.572 1.00 49.38 90 HIS A O 1
ATOM 690 N N . LYS A 1 91 ? 1.481 -23.214 36.299 1.00 45.28 91 LYS A N 1
ATOM 691 C CA . LYS A 1 91 ? 1.080 -24.052 37.439 1.00 45.28 91 LYS A CA 1
ATOM 692 C C . LYS A 1 91 ? 1.130 -23.226 38.725 1.00 45.28 91 LYS A C 1
ATOM 694 O O . LYS A 1 91 ? 2.179 -23.013 39.319 1.00 45.28 91 LYS A O 1
ATOM 699 N N . THR A 1 92 ? -0.051 -22.770 39.125 1.00 46.00 92 THR A N 1
ATOM 700 C CA . THR A 1 92 ? -0.402 -22.467 40.510 1.00 46.00 92 THR A CA 1
ATOM 701 C C . THR A 1 92 ? -0.120 -23.687 41.375 1.00 46.00 92 THR A C 1
ATOM 703 O O . THR A 1 92 ? -0.665 -24.749 41.098 1.00 46.00 92 THR A O 1
ATOM 706 N N . ASN A 1 93 ? 0.639 -23.511 42.450 1.00 47.47 93 ASN A N 1
ATOM 707 C CA . ASN A 1 93 ? 0.464 -24.277 43.676 1.00 47.47 93 ASN A CA 1
ATOM 708 C C . ASN A 1 93 ? 0.697 -23.317 44.845 1.00 47.47 93 ASN A C 1
ATOM 710 O O . ASN A 1 93 ? 1.817 -23.097 45.296 1.00 47.47 93 ASN A O 1
ATOM 714 N N . SER A 1 94 ? -0.402 -22.733 45.324 1.00 50.28 94 SER A N 1
ATOM 715 C CA . SER A 1 94 ? -0.561 -22.473 46.750 1.00 50.28 94 SER A CA 1
ATOM 716 C C . SER A 1 94 ? -0.146 -23.729 47.519 1.00 50.28 94 SER A C 1
ATOM 718 O O . SER A 1 94 ? -0.531 -24.822 47.104 1.00 50.28 94 SER A O 1
ATOM 720 N N . LEU A 1 95 ? 0.630 -23.571 48.592 1.00 53.38 95 LEU A N 1
ATOM 721 C CA . LEU A 1 95 ? 0.470 -24.242 49.889 1.00 53.38 95 LEU A CA 1
ATOM 722 C C . LEU A 1 95 ? 1.684 -23.925 50.772 1.00 53.38 95 LEU A C 1
ATOM 724 O O . LEU A 1 95 ? 2.811 -24.329 50.504 1.00 53.38 95 LEU A O 1
ATOM 728 N N . THR A 1 96 ? 1.391 -23.165 51.820 1.00 44.09 96 THR A N 1
ATOM 729 C CA . THR A 1 96 ? 2.103 -23.067 53.091 1.00 44.09 96 THR A CA 1
ATOM 730 C C . THR A 1 96 ? 2.596 -24.426 53.588 1.00 44.09 96 THR A C 1
ATOM 732 O O . THR A 1 96 ? 1.791 -25.352 53.682 1.00 44.09 96 THR A O 1
ATOM 735 N N . GLN A 1 97 ? 3.864 -24.499 53.998 1.00 46.94 97 GLN A N 1
ATOM 736 C CA . GLN A 1 97 ? 4.258 -25.054 55.297 1.00 46.94 97 GLN A CA 1
ATOM 737 C C . GLN A 1 97 ? 5.618 -24.498 55.716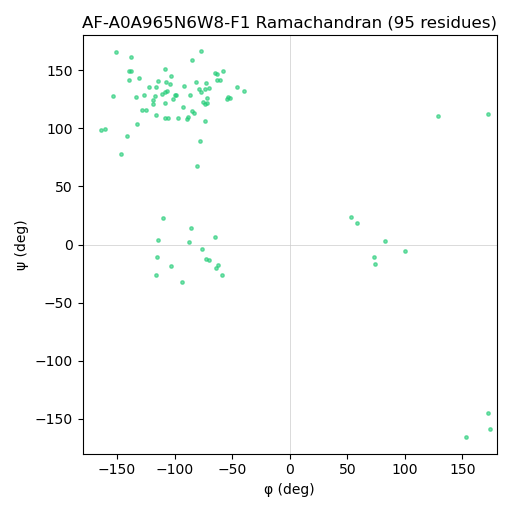 1.00 46.94 97 GLN A C 1
ATOM 739 O O . GLN A 1 97 ? 6.530 -24.488 54.860 1.00 46.94 97 GLN A O 1
#

Sequence (97 aa):
PGDRAVRLGGMVKEKSIRQDADGVTVHFIVEDGKAEVPVTFKGIVPDLFKEKSGVVAEGKFQANGLFVADNLLAKHDERYMPPELAGKMHKTNSLTQ

Foldseek 3Di:
DDPDWDKDKAFWAPPAWDDDPVRQKIWTWGDNPPDIAIEIEGGDDDPLDDHRFIKMFTADQDPVRYGYGDDIDTDDPDDPDPPPPPDDDDDDDDDDD

Nearest PDB structures (foldseek):
  8ce8-assembly1_E  TM=8.639E-01  e=5.350E-08  Escherichia coli K-12
  1sr3-assembly1_A  TM=7.911E-01  e=3.460E-07  Escherichia coli
  7yny-assembly1_D  TM=6.010E-01  e=8.616E-02  Helicoverpa armigera nucleopolyhedrovirus
  7ypo-assembly1_A  TM=5.808E-01  e=8.127E-02  Helicoverpa armigera nucleopolyhedrovirus
  7yny-assembly1_H  TM=5.982E-01  e=6.637E-01  Helicoverpa armigera nucleopolyhedrovirus

Mean predicted aligned error: 11.11 Å